Protein AF-A0A2D8WUT1-F1 (afdb_monomer)

Sequence (95 aa):
MRGWWVISVLALAGCGVNQGVNPNYQFGANAYGKYRATREVALVSNGAGATTIPVARPFQAPTPAQIAGRNPVPVPPTMKAGGGLQIVRTAPAPR

Radius of gyration: 26.47 Å; Cα contacts (8 Å, |Δi|>4): 30; chains: 1; bounding box: 83×28×52 Å

Mean predicted aligned error: 17.65 Å

Solvent-accessible surface area (backbone atoms only — not comparable to full-atom values): 6424 Å² total; per-residue (Å²): 114,72,68,58,55,52,52,54,52,52,51,58,70,54,62,60,74,62,60,53,94,54,70,86,60,41,90,46,99,44,70,46,32,52,49,49,54,52,30,52,52,14,64,78,66,78,45,87,56,75,86,75,79,66,65,82,68,64,93,77,62,76,50,72,77,69,66,67,60,64,86,77,67,78,82,54,90,86,57,62,94,78,71,81,77,79,82,79,78,77,75,82,80,85,131

pLDDT: mean 72.56, std 11.23, range [54.81, 93.0]

Structure (mmCIF, N/CA/C/O backbone):
data_AF-A0A2D8WUT1-F1
#
_entry.id   AF-A0A2D8WUT1-F1
#
loop_
_atom_site.group_PDB
_atom_site.id
_atom_site.type_symbol
_atom_site.label_atom_id
_atom_site.label_alt_id
_atom_site.label_comp_id
_atom_site.label_asym_id
_atom_site.label_entity_id
_atom_site.label_seq_id
_atom_site.pdbx_PDB_ins_code
_atom_site.Cartn_x
_atom_site.Cartn_y
_atom_site.Cartn_z
_atom_site.occupancy
_atom_site.B_iso_or_equiv
_atom_site.auth_seq_id
_atom_site.auth_comp_id
_atom_site.auth_asym_id
_atom_site.auth_atom_id
_atom_site.pdbx_PDB_model_num
ATOM 1 N N . MET 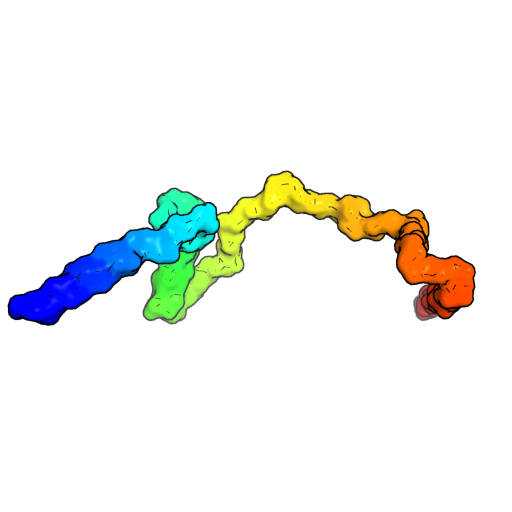A 1 1 ? -37.495 18.844 4.236 1.00 64.00 1 MET A N 1
ATOM 2 C CA . MET A 1 1 ? -37.713 18.337 2.860 1.00 64.00 1 MET A CA 1
ATOM 3 C C . MET A 1 1 ? -36.521 18.637 1.949 1.00 64.00 1 MET A C 1
ATOM 5 O O . MET A 1 1 ? -35.773 17.720 1.658 1.00 64.00 1 MET A O 1
ATOM 9 N N . ARG A 1 2 ? -36.257 19.894 1.557 1.00 79.38 2 ARG A N 1
ATOM 10 C CA . ARG A 1 2 ? -35.202 20.242 0.575 1.00 79.38 2 ARG A CA 1
ATOM 11 C C . ARG A 1 2 ? -33.766 19.862 0.982 1.00 79.38 2 ARG A C 1
ATOM 13 O O . ARG A 1 2 ? -33.005 19.410 0.141 1.00 79.38 2 ARG A O 1
ATOM 20 N N . GLY A 1 3 ? -33.420 19.971 2.267 1.00 84.44 3 GLY A N 1
ATOM 21 C CA . GLY A 1 3 ? -32.091 19.579 2.763 1.00 84.44 3 GLY A CA 1
ATOM 22 C C . GLY A 1 3 ? -31.800 18.077 2.658 1.00 84.44 3 GLY A C 1
ATOM 23 O O . GLY A 1 3 ? -30.676 17.694 2.365 1.00 84.44 3 GLY A O 1
ATOM 24 N N . TRP A 1 4 ? -32.821 17.228 2.810 1.00 89.25 4 TRP A N 1
ATOM 25 C CA . TRP A 1 4 ? -32.667 15.776 2.667 1.00 89.25 4 TRP A CA 1
ATOM 26 C C . TRP A 1 4 ? -32.363 15.391 1.219 1.00 89.25 4 TRP A C 1
ATOM 28 O O . TRP A 1 4 ? -31.469 14.593 0.976 1.00 89.25 4 TRP A O 1
ATOM 38 N N . TRP A 1 5 ? -33.021 16.047 0.260 1.00 88.19 5 TRP A N 1
ATOM 39 C CA . TRP A 1 5 ? -32.725 15.882 -1.164 1.00 88.19 5 TRP A CA 1
ATOM 40 C C . TRP A 1 5 ? -31.289 16.276 -1.515 1.00 88.19 5 TRP A C 1
ATOM 42 O O . TRP A 1 5 ? -30.618 15.552 -2.243 1.00 88.19 5 TRP A O 1
ATOM 52 N N . VAL A 1 6 ? -30.795 17.388 -0.965 1.00 89.44 6 VAL A N 1
ATOM 53 C CA . VAL A 1 6 ? -29.411 17.836 -1.188 1.00 89.44 6 VAL A CA 1
ATOM 54 C C . VAL A 1 6 ? -28.408 16.816 -0.639 1.00 89.44 6 VAL A C 1
ATOM 56 O O . VAL A 1 6 ? -27.473 16.448 -1.347 1.00 89.44 6 VAL A O 1
ATOM 59 N N . ILE A 1 7 ? -28.632 16.297 0.572 1.00 85.88 7 ILE A N 1
ATOM 60 C CA . ILE A 1 7 ? -27.766 15.276 1.184 1.00 85.88 7 ILE A CA 1
ATOM 61 C C . ILE A 1 7 ? -27.780 13.975 0.371 1.00 85.88 7 ILE A C 1
ATOM 63 O O . ILE A 1 7 ? -26.716 13.418 0.110 1.00 85.88 7 ILE A O 1
ATOM 67 N N . SER A 1 8 ? -28.947 13.509 -0.083 1.00 83.94 8 SER A N 1
ATOM 68 C CA . SER A 1 8 ? -29.048 12.299 -0.910 1.00 83.94 8 SER A CA 1
ATOM 69 C C . SER A 1 8 ? -28.322 12.440 -2.252 1.00 83.94 8 SER A C 1
ATOM 71 O O . SER A 1 8 ? -27.619 11.518 -2.660 1.00 83.94 8 SER A O 1
ATOM 73 N N . VAL A 1 9 ? -28.431 13.594 -2.918 1.00 83.25 9 VAL A N 1
ATOM 74 C CA . VAL A 1 9 ? -27.737 13.859 -4.191 1.00 83.25 9 VAL A CA 1
ATOM 75 C C . VAL A 1 9 ? -26.220 13.928 -3.997 1.00 83.25 9 VAL A C 1
ATOM 77 O O . VAL A 1 9 ? -25.480 13.330 -4.775 1.00 83.25 9 VAL A O 1
ATOM 80 N N . LEU A 1 10 ? -25.746 14.594 -2.939 1.00 80.38 10 LEU A N 1
ATOM 81 C CA . LEU A 1 10 ? -24.318 14.648 -2.597 1.00 80.38 10 LEU A CA 1
ATOM 82 C C . LEU A 1 10 ? -23.760 13.261 -2.241 1.00 80.38 10 LEU A C 1
ATOM 84 O O . LEU A 1 10 ? -22.654 12.922 -2.657 1.00 80.38 10 LEU A O 1
ATOM 88 N N . ALA A 1 11 ? -24.530 12.443 -1.517 1.00 79.44 11 ALA A N 1
ATOM 89 C CA . ALA A 1 11 ? -24.140 11.079 -1.168 1.00 79.44 11 ALA A CA 1
ATOM 90 C C . ALA A 1 11 ? -24.027 10.171 -2.404 1.00 79.44 11 ALA A C 1
ATOM 92 O O . ALA A 1 11 ? -23.060 9.420 -2.513 1.00 79.44 11 ALA A O 1
ATOM 93 N N . LEU A 1 12 ? -24.961 10.273 -3.360 1.00 74.62 12 LEU A N 1
ATOM 94 C CA . LEU A 1 12 ? -24.879 9.552 -4.636 1.00 74.62 12 LEU A CA 1
ATOM 95 C C . LEU A 1 12 ? -23.716 10.043 -5.509 1.00 74.62 12 LEU A C 1
ATOM 97 O O . LEU A 1 12 ? -22.997 9.219 -6.064 1.00 74.62 12 LEU A O 1
ATOM 101 N N . ALA A 1 13 ? -23.494 11.357 -5.602 1.00 72.62 13 ALA A N 1
ATOM 102 C CA . ALA A 1 13 ? -22.403 11.928 -6.397 1.00 72.62 13 ALA A CA 1
ATOM 103 C C . ALA A 1 13 ? -21.006 11.619 -5.820 1.00 72.62 13 ALA A C 1
ATOM 105 O O . ALA A 1 13 ? -20.037 11.511 -6.567 1.00 72.62 13 ALA A O 1
ATOM 106 N N . GLY A 1 14 ? -20.892 11.461 -4.496 1.00 65.38 14 GLY A N 1
ATOM 107 C CA . GLY A 1 14 ? -19.656 11.052 -3.821 1.00 65.38 14 GLY A CA 1
ATOM 108 C C . GLY A 1 14 ? -19.428 9.536 -3.784 1.00 65.38 14 GLY A C 1
ATOM 109 O O . GLY A 1 14 ? -18.320 9.086 -3.466 1.00 65.38 14 GLY A O 1
ATOM 110 N N . CYS A 1 15 ? -20.447 8.736 -4.109 1.00 64.94 15 CYS A N 1
ATOM 111 C CA . CYS A 1 15 ? -20.360 7.282 -4.109 1.00 64.94 15 CYS A CA 1
ATOM 112 C C . CYS A 1 15 ? -19.475 6.818 -5.277 1.00 64.94 15 CYS A C 1
ATOM 114 O O . CYS A 1 15 ? -19.891 6.813 -6.429 1.00 64.94 15 CYS A O 1
ATOM 116 N N . GLY A 1 16 ? -18.223 6.460 -4.979 1.00 59.88 16 GLY A N 1
ATOM 117 C CA . GLY A 1 16 ? -17.281 5.907 -5.962 1.00 59.88 16 GLY A CA 1
ATOM 118 C C . GLY A 1 16 ? -16.100 6.806 -6.335 1.00 59.88 16 GLY A C 1
ATOM 119 O O . GLY A 1 16 ? -15.170 6.325 -6.974 1.00 59.88 16 GLY A O 1
ATOM 120 N N . VAL A 1 17 ? -16.044 8.063 -5.875 1.00 58.94 17 VAL A N 1
ATOM 121 C CA . VAL A 1 17 ? -14.929 8.984 -6.204 1.00 58.94 17 VAL A CA 1
ATOM 122 C C . VAL A 1 17 ? -13.587 8.497 -5.630 1.00 58.94 17 VAL A C 1
ATOM 124 O O . VAL A 1 17 ? -12.535 8.689 -6.231 1.00 58.94 17 VAL A O 1
ATOM 127 N N . ASN A 1 18 ? -13.623 7.780 -4.503 1.00 56.22 18 ASN A N 1
ATOM 128 C CA . ASN A 1 18 ? -12.444 7.136 -3.910 1.00 56.22 18 ASN A CA 1
ATOM 129 C C . ASN A 1 18 ? -12.162 5.721 -4.456 1.00 56.22 18 ASN A C 1
ATOM 131 O O . ASN A 1 18 ? -11.201 5.088 -4.027 1.00 56.22 18 ASN A O 1
ATOM 135 N N . GLN A 1 19 ? -12.972 5.211 -5.392 1.00 56.38 19 GLN A N 1
ATOM 136 C CA . GLN A 1 19 ? -12.812 3.876 -5.984 1.00 56.38 19 GLN A CA 1
ATOM 137 C C . GLN A 1 19 ? -12.089 3.903 -7.334 1.00 56.38 19 GLN A C 1
ATOM 139 O O . GLN A 1 19 ? -12.370 3.097 -8.218 1.00 56.38 19 GLN A O 1
ATOM 144 N N . GLY A 1 20 ? -11.131 4.818 -7.503 1.00 58.78 20 GLY A N 1
ATOM 145 C CA . GLY A 1 20 ? -10.258 4.801 -8.673 1.00 58.78 20 GLY A CA 1
ATOM 146 C C . GLY A 1 20 ? -9.622 3.420 -8.903 1.00 58.78 20 GLY A C 1
ATOM 147 O O . GLY A 1 20 ? -9.480 2.605 -7.987 1.00 58.78 20 GLY A O 1
ATOM 148 N N . VAL A 1 21 ? -9.180 3.167 -10.137 1.00 59.12 21 VAL A N 1
ATOM 149 C CA . VAL A 1 21 ? -8.540 1.895 -10.539 1.00 59.12 21 VAL A CA 1
ATOM 150 C C . VAL A 1 21 ? -7.223 1.637 -9.791 1.00 59.12 21 VAL A C 1
ATOM 152 O O . VAL A 1 21 ? -6.656 0.556 -9.887 1.00 59.12 21 VAL A O 1
ATOM 155 N N . ASN A 1 22 ? -6.716 2.621 -9.039 1.00 59.28 22 ASN A N 1
ATOM 156 C CA . ASN A 1 22 ? -5.549 2.454 -8.190 1.00 59.28 22 ASN A CA 1
ATOM 157 C C . ASN A 1 22 ? -5.940 1.684 -6.908 1.00 59.28 22 ASN A C 1
ATOM 159 O O . ASN A 1 22 ? -6.594 2.249 -6.022 1.00 59.28 22 ASN A O 1
ATOM 163 N N . PRO A 1 23 ? -5.502 0.420 -6.767 1.00 62.00 23 PRO A N 1
ATOM 164 C CA . PRO A 1 23 ? -5.918 -0.461 -5.679 1.00 62.00 23 PRO A CA 1
ATOM 165 C C . PRO A 1 23 ? -5.453 0.012 -4.292 1.00 62.00 23 PRO A C 1
ATOM 167 O O . PRO A 1 23 ? -5.973 -0.474 -3.291 1.00 62.00 23 PRO A O 1
ATOM 170 N N . ASN A 1 24 ? -4.529 0.980 -4.202 1.00 60.41 24 ASN A N 1
ATOM 171 C CA . ASN A 1 24 ? -4.104 1.567 -2.925 1.00 60.41 24 ASN A CA 1
ATOM 172 C C . ASN A 1 24 ? -5.196 2.430 -2.263 1.00 60.41 24 ASN A C 1
ATOM 174 O O . ASN A 1 24 ? -5.185 2.606 -1.048 1.00 60.41 24 ASN A O 1
ATOM 178 N N . TYR A 1 25 ? -6.151 2.970 -3.027 1.00 63.34 25 TYR A N 1
ATOM 179 C CA . TYR A 1 25 ? -7.245 3.777 -2.464 1.00 63.34 25 TYR A CA 1
ATOM 180 C C . TYR A 1 25 ? -8.466 2.938 -2.066 1.00 63.34 25 TYR A C 1
ATOM 182 O O . TYR A 1 25 ? -9.352 3.431 -1.366 1.00 63.34 25 TYR A O 1
ATOM 190 N N . GLN A 1 26 ? -8.487 1.655 -2.437 1.00 67.25 26 GLN A N 1
ATOM 191 C CA . GLN A 1 26 ? -9.569 0.732 -2.112 1.00 67.25 26 GLN A CA 1
ATOM 192 C C . GLN A 1 26 ? -9.387 0.147 -0.703 1.00 67.25 26 GLN A C 1
ATOM 194 O O . GLN A 1 26 ? -8.324 -0.363 -0.349 1.00 67.25 26 GLN A O 1
ATOM 199 N N . PHE A 1 27 ? -10.447 0.175 0.106 1.00 65.62 27 PHE A N 1
ATOM 200 C CA . PHE A 1 27 ? -10.497 -0.505 1.406 1.00 65.62 27 PHE A CA 1
ATOM 201 C C . PHE A 1 27 ? -10.843 -1.988 1.218 1.00 65.62 27 PHE A C 1
ATOM 203 O O . PHE A 1 27 ? -11.919 -2.450 1.587 1.00 65.62 27 PHE A O 1
ATOM 210 N N . GLY A 1 28 ? -9.943 -2.728 0.574 1.00 71.00 28 GLY A N 1
ATOM 211 C CA . GLY A 1 28 ? -10.088 -4.171 0.384 1.00 71.00 28 GLY A CA 1
ATOM 212 C C . GLY A 1 28 ? -9.566 -4.975 1.577 1.00 71.00 28 GLY A C 1
ATOM 213 O O . GLY A 1 28 ? -8.708 -4.511 2.324 1.00 71.00 28 GLY A O 1
ATOM 214 N N . ALA A 1 29 ? -9.997 -6.231 1.704 1.00 75.81 29 ALA A N 1
ATOM 215 C CA . ALA A 1 29 ? -9.485 -7.190 2.696 1.00 75.81 29 ALA A CA 1
ATOM 216 C C . ALA A 1 29 ? -8.063 -7.723 2.375 1.00 75.81 29 ALA A C 1
ATOM 218 O O . ALA A 1 29 ? -7.697 -8.830 2.763 1.00 75.81 29 ALA A O 1
ATOM 219 N N . ASN A 1 30 ? -7.260 -6.959 1.631 1.00 76.69 30 ASN A N 1
ATOM 220 C CA . ASN A 1 30 ? -5.903 -7.327 1.230 1.00 76.69 30 ASN A CA 1
ATOM 221 C C . ASN A 1 30 ? -4.863 -6.882 2.282 1.00 76.69 30 ASN A C 1
ATOM 223 O O . ASN A 1 30 ? -5.176 -6.167 3.238 1.00 76.69 30 ASN A O 1
ATOM 227 N N . ALA A 1 31 ? -3.603 -7.302 2.115 1.00 81.75 31 ALA A N 1
ATOM 228 C CA . ALA A 1 31 ? -2.528 -6.987 3.062 1.00 81.75 31 ALA A CA 1
ATOM 229 C C . ALA A 1 31 ? -2.349 -5.470 3.282 1.00 81.75 31 ALA A C 1
ATOM 231 O O . ALA A 1 31 ? -2.127 -5.031 4.411 1.00 81.75 31 ALA A O 1
ATOM 232 N N . TYR A 1 32 ? -2.506 -4.669 2.224 1.00 79.44 32 TYR A N 1
ATOM 233 C CA . TYR A 1 32 ? -2.435 -3.210 2.296 1.00 79.44 32 TYR A CA 1
ATOM 234 C C . TYR A 1 32 ? -3.610 -2.597 3.067 1.00 79.44 32 TYR A C 1
ATOM 236 O O . TYR A 1 32 ? -3.400 -1.725 3.908 1.00 79.44 32 TYR A O 1
ATOM 244 N N . GLY A 1 33 ? -4.831 -3.091 2.861 1.00 81.50 33 GLY A N 1
ATOM 245 C CA . GLY A 1 33 ? -6.012 -2.668 3.611 1.00 81.50 33 GLY A CA 1
ATOM 246 C C . GLY A 1 33 ? -5.880 -2.953 5.106 1.00 81.50 33 GLY A C 1
ATOM 247 O O . GLY A 1 33 ? -6.191 -2.087 5.924 1.00 81.50 33 GLY A O 1
ATOM 248 N N . LYS A 1 34 ? -5.315 -4.113 5.472 1.00 85.25 34 LYS A N 1
ATOM 249 C CA . LYS A 1 34 ? -5.005 -4.444 6.872 1.00 85.25 34 LYS A CA 1
ATOM 250 C C . LYS A 1 34 ? -3.958 -3.496 7.466 1.00 85.25 34 LYS A C 1
ATOM 252 O O . LYS A 1 34 ? -4.181 -2.960 8.546 1.00 85.25 34 LYS A O 1
ATOM 257 N N . TYR A 1 35 ? -2.861 -3.242 6.747 1.00 85.56 35 TYR A N 1
ATOM 258 C CA . TYR A 1 35 ? -1.845 -2.259 7.147 1.00 85.56 35 TYR A CA 1
ATOM 259 C C . TYR A 1 35 ? -2.451 -0.870 7.383 1.00 85.56 35 TYR A C 1
ATOM 261 O O . TYR A 1 35 ? -2.205 -0.257 8.423 1.00 85.56 35 TYR A O 1
ATOM 269 N N . ARG A 1 36 ? -3.274 -0.394 6.441 1.00 83.69 36 ARG A N 1
ATOM 270 C CA . ARG A 1 36 ? -3.932 0.910 6.532 1.00 83.69 36 ARG A CA 1
ATOM 271 C C . ARG A 1 36 ? -4.822 0.982 7.767 1.00 83.69 36 ARG A C 1
ATOM 273 O O . ARG A 1 36 ? -4.657 1.904 8.553 1.00 83.69 36 ARG A O 1
ATOM 280 N N . ALA A 1 37 ? -5.694 -0.004 7.980 1.00 86.62 37 ALA A N 1
ATOM 281 C CA . ALA A 1 37 ? -6.579 -0.042 9.144 1.00 86.62 37 ALA A CA 1
ATOM 282 C C . ALA A 1 37 ? -5.797 -0.010 10.470 1.00 86.62 37 ALA A C 1
ATOM 284 O O . ALA A 1 37 ? -6.116 0.784 11.352 1.00 86.62 37 ALA A O 1
ATOM 285 N N . THR A 1 38 ? -4.730 -0.807 10.597 1.00 87.88 38 THR A N 1
ATOM 286 C CA . THR A 1 38 ? -3.863 -0.785 11.788 1.00 87.88 38 THR A CA 1
ATOM 287 C C . THR A 1 38 ? -3.200 0.579 11.990 1.00 87.88 38 THR A C 1
ATOM 289 O O . THR A 1 38 ? -3.088 1.047 13.122 1.00 87.88 38 THR A O 1
ATOM 292 N N . ARG A 1 39 ? -2.782 1.242 10.908 1.00 86.81 39 ARG A N 1
ATOM 293 C CA . ARG A 1 39 ? -2.167 2.570 10.976 1.00 86.81 39 ARG A CA 1
ATOM 294 C C . ARG A 1 39 ? -3.163 3.651 11.395 1.00 86.81 39 ARG A C 1
ATOM 296 O O . ARG A 1 39 ? -2.803 4.475 12.225 1.00 86.81 39 ARG A O 1
ATOM 303 N N . GLU A 1 40 ? -4.390 3.628 10.880 1.00 88.38 40 GLU A N 1
ATOM 304 C CA . GLU A 1 40 ? -5.443 4.568 11.298 1.00 88.38 40 GLU A CA 1
ATOM 305 C C . GLU A 1 40 ? -5.758 4.413 12.792 1.00 88.38 40 GLU A C 1
ATOM 307 O O . GLU A 1 40 ? -5.806 5.401 13.521 1.00 88.38 40 GLU A O 1
ATOM 312 N N . VAL A 1 41 ? -5.875 3.173 13.285 1.00 90.38 41 VAL A N 1
ATOM 313 C CA . VAL A 1 41 ? -6.077 2.913 14.721 1.00 90.38 41 VAL A CA 1
ATOM 314 C C . VAL A 1 41 ? -4.918 3.466 15.546 1.00 90.38 41 VAL A C 1
ATOM 316 O O . VAL A 1 41 ? -5.153 4.121 16.559 1.00 90.38 41 VAL A O 1
ATOM 319 N N . ALA A 1 42 ? -3.673 3.253 15.115 1.00 91.19 42 ALA A N 1
ATOM 320 C CA . ALA A 1 42 ? -2.504 3.769 15.821 1.00 91.19 42 ALA A CA 1
ATOM 321 C C . ALA A 1 42 ? -2.461 5.307 15.828 1.00 91.19 42 ALA A C 1
ATOM 323 O O . ALA A 1 42 ? -2.176 5.899 16.864 1.00 91.19 42 ALA A O 1
ATOM 324 N N . LEU A 1 43 ? -2.812 5.955 14.712 1.00 88.00 43 LEU A N 1
ATOM 325 C CA . LEU A 1 43 ? -2.873 7.417 14.609 1.00 88.00 43 LEU A CA 1
ATOM 326 C C . LEU A 1 43 ? -3.936 8.015 15.538 1.00 88.00 43 LEU A C 1
ATOM 328 O O . LEU A 1 43 ? -3.664 8.999 16.218 1.00 88.00 43 LEU A O 1
ATOM 332 N N . VAL A 1 44 ? -5.125 7.411 15.605 1.00 92.50 44 VAL A N 1
ATOM 333 C CA . VAL A 1 44 ? -6.228 7.901 16.453 1.00 92.50 44 VAL A CA 1
ATOM 334 C C . VAL A 1 44 ? -5.979 7.621 17.938 1.00 92.50 44 VAL A C 1
ATOM 336 O O . VAL A 1 44 ? -6.398 8.397 18.792 1.00 92.50 44 VAL A O 1
ATOM 339 N N . SER A 1 45 ? -5.281 6.532 18.261 1.00 93.00 45 SER A N 1
ATOM 340 C CA . SER A 1 45 ? -4.992 6.141 19.647 1.00 93.00 45 SER A CA 1
ATOM 341 C C . SER A 1 45 ? -3.657 6.667 20.191 1.00 93.00 45 SER A C 1
ATOM 343 O O . SER A 1 45 ? -3.315 6.347 21.327 1.00 93.00 45 SER A O 1
ATOM 345 N N . ASN A 1 46 ? -2.896 7.456 19.416 1.00 87.06 46 ASN A N 1
ATOM 346 C CA . ASN A 1 46 ? -1.498 7.813 19.718 1.00 87.06 46 ASN A CA 1
ATOM 347 C C . ASN A 1 46 ? -0.611 6.584 20.028 1.00 87.06 46 ASN A C 1
ATOM 349 O O . ASN A 1 46 ? 0.324 6.645 20.827 1.00 87.06 46 ASN A O 1
ATOM 353 N N . GLY A 1 47 ? -0.918 5.451 19.397 1.00 87.75 47 GLY A N 1
ATOM 354 C CA . GLY A 1 47 ? -0.178 4.202 19.525 1.00 87.75 47 GLY A CA 1
ATOM 355 C C . GLY A 1 47 ? 0.985 4.091 18.536 1.00 87.75 47 GLY A C 1
ATOM 356 O O . GLY A 1 47 ? 1.117 4.864 17.586 1.00 87.75 47 GLY A O 1
ATOM 357 N N . ALA A 1 48 ? 1.826 3.074 18.726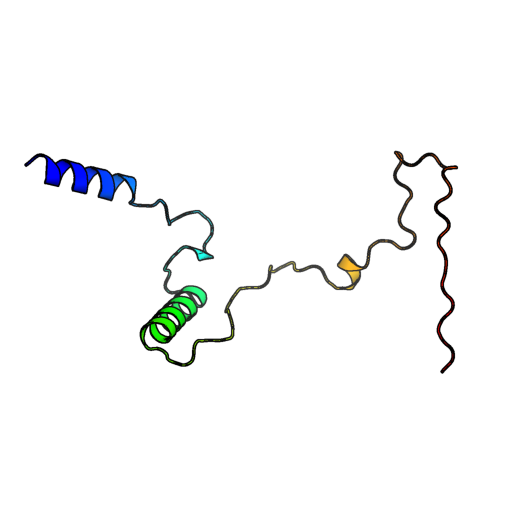 1.00 83.94 48 ALA A N 1
ATOM 358 C CA . ALA A 1 48 ? 2.887 2.756 17.775 1.00 83.94 48 ALA A CA 1
ATOM 359 C C . ALA A 1 48 ? 2.288 2.271 16.440 1.00 83.94 48 ALA A C 1
ATOM 361 O O . ALA A 1 48 ? 1.566 1.276 16.385 1.00 83.94 48 ALA A O 1
ATOM 362 N N . GLY A 1 49 ? 2.585 2.989 15.356 1.00 81.00 49 GLY A N 1
ATOM 363 C CA . GLY A 1 49 ? 2.088 2.673 14.018 1.00 81.00 49 GLY A CA 1
ATOM 364 C C . GLY A 1 49 ? 2.871 1.561 13.321 1.00 81.00 49 GLY A C 1
ATOM 365 O O . GLY A 1 49 ? 4.067 1.381 13.543 1.00 81.00 49 GLY A O 1
ATOM 366 N N . ALA A 1 50 ? 2.207 0.846 12.410 1.00 77.12 50 ALA A N 1
ATOM 367 C CA . ALA A 1 50 ? 2.878 -0.091 11.513 1.00 77.12 50 ALA A CA 1
ATOM 368 C C . ALA A 1 50 ? 3.905 0.649 10.631 1.00 77.12 50 ALA A C 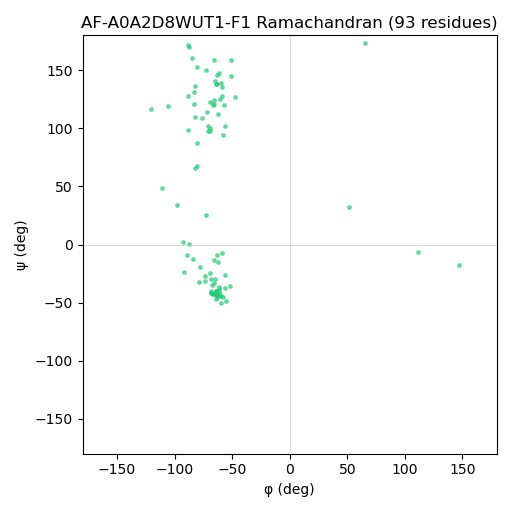1
ATOM 370 O O . ALA A 1 50 ? 3.564 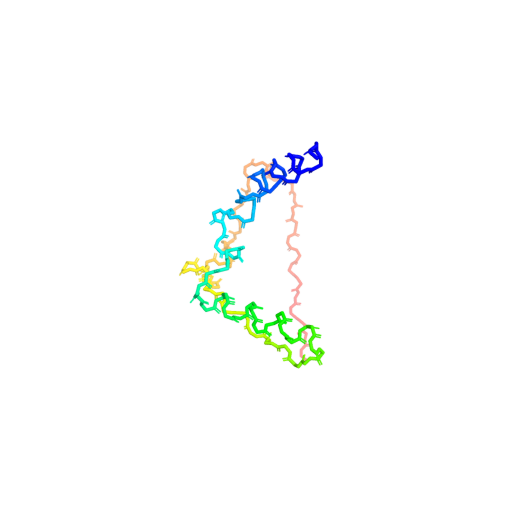1.601 9.923 1.00 77.12 50 ALA A O 1
ATOM 371 N N . THR A 1 51 ? 5.163 0.201 10.657 1.00 78.62 51 THR A N 1
ATOM 372 C CA . THR A 1 51 ? 6.289 0.858 9.965 1.00 78.62 51 THR A CA 1
ATOM 373 C C . THR A 1 51 ? 6.529 0.332 8.553 1.00 78.62 51 THR A C 1
ATOM 375 O O . THR A 1 51 ? 7.084 1.037 7.716 1.00 78.62 51 THR A O 1
ATOM 378 N N . THR A 1 52 ? 6.097 -0.897 8.268 1.00 80.25 52 THR A N 1
ATOM 379 C CA . THR A 1 52 ? 6.340 -1.560 6.982 1.00 80.25 52 THR A CA 1
ATOM 380 C C . THR A 1 52 ? 5.070 -1.577 6.148 1.00 80.25 52 THR A C 1
ATOM 382 O O . THR A 1 52 ? 4.067 -2.166 6.549 1.00 80.25 52 THR A O 1
ATOM 385 N N . ILE A 1 53 ? 5.124 -0.944 4.976 1.00 79.19 53 ILE A N 1
ATOM 386 C CA . ILE A 1 53 ? 4.015 -0.923 4.022 1.00 79.19 53 ILE A CA 1
ATOM 387 C C . ILE A 1 53 ? 4.067 -2.210 3.189 1.00 79.19 53 ILE A C 1
ATOM 389 O O . ILE A 1 53 ? 5.064 -2.435 2.498 1.00 79.19 53 ILE A O 1
ATOM 393 N N . PRO A 1 54 ? 3.016 -3.046 3.191 1.00 73.81 54 PRO A N 1
ATOM 394 C CA . PRO A 1 54 ? 2.955 -4.243 2.364 1.00 73.81 54 PRO A CA 1
ATOM 395 C C . PRO A 1 54 ? 2.554 -3.849 0.936 1.00 73.81 54 PRO A C 1
ATOM 397 O O . PRO A 1 54 ? 1.449 -4.132 0.476 1.00 73.81 54 PRO A O 1
ATOM 400 N N . VAL A 1 55 ? 3.446 -3.139 0.244 1.00 69.50 55 VAL A N 1
ATOM 401 C CA . VAL A 1 55 ? 3.326 -2.890 -1.195 1.00 69.50 55 VAL A CA 1
ATOM 402 C C . VAL A 1 55 ? 4.011 -4.042 -1.918 1.00 69.50 55 VAL A C 1
ATOM 404 O O . VAL A 1 55 ? 5.177 -4.342 -1.657 1.00 69.50 55 VAL A O 1
ATOM 407 N N . ALA A 1 56 ? 3.312 -4.674 -2.859 1.00 62.09 56 ALA A N 1
ATOM 408 C CA . ALA A 1 56 ? 3.984 -5.491 -3.857 1.00 62.09 56 ALA A CA 1
ATOM 409 C C . ALA A 1 56 ? 4.905 -4.567 -4.664 1.00 62.09 56 ALA A C 1
ATOM 411 O O . ALA A 1 56 ? 4.430 -3.685 -5.380 1.00 62.09 56 ALA A O 1
ATOM 412 N N . ARG A 1 57 ? 6.229 -4.736 -4.534 1.00 59.00 57 ARG A N 1
ATOM 413 C CA . ARG A 1 57 ? 7.172 -4.114 -5.475 1.00 59.00 57 ARG A CA 1
ATOM 414 C C . ARG A 1 57 ? 6.713 -4.462 -6.898 1.00 59.00 57 ARG A C 1
ATOM 416 O O . ARG A 1 57 ? 6.210 -5.574 -7.083 1.00 59.00 57 ARG A O 1
ATOM 423 N N . PRO A 1 58 ? 6.867 -3.563 -7.889 1.00 58.00 58 PRO A N 1
ATOM 424 C CA . PRO A 1 58 ? 6.580 -3.914 -9.272 1.00 58.00 58 PRO A CA 1
ATOM 425 C C . PRO A 1 58 ? 7.250 -5.252 -9.585 1.00 58.00 58 PRO A C 1
ATOM 427 O O . PRO A 1 58 ? 8.442 -5.412 -9.315 1.00 58.00 58 PRO A O 1
ATOM 430 N N . PHE A 1 59 ? 6.487 -6.218 -10.102 1.00 60.62 59 PHE A N 1
ATOM 431 C CA . PHE A 1 59 ? 7.016 -7.551 -10.414 1.00 60.62 59 PHE A CA 1
ATOM 432 C C 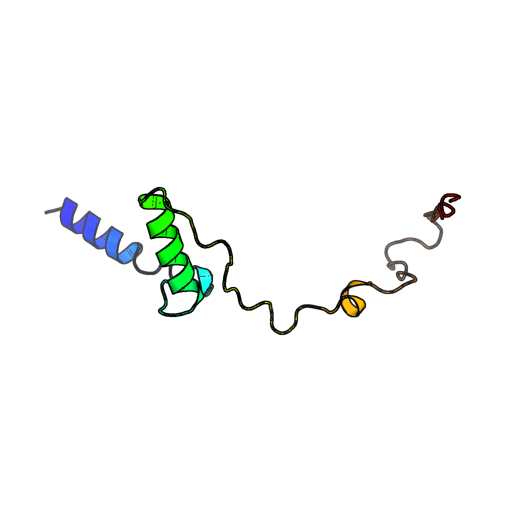. PHE A 1 59 ? 8.218 -7.473 -11.369 1.00 60.62 59 PHE A C 1
ATOM 434 O O . PHE A 1 59 ? 9.091 -8.334 -11.322 1.00 60.62 59 PHE A O 1
ATOM 441 N N . GLN A 1 60 ? 8.296 -6.411 -12.182 1.00 69.94 60 GLN A N 1
ATOM 442 C CA . GLN A 1 60 ? 9.440 -6.081 -13.032 1.00 69.94 60 GLN A CA 1
ATOM 443 C C . GLN A 1 60 ? 10.192 -4.826 -12.560 1.00 69.94 60 GLN A C 1
ATOM 445 O O . GLN A 1 60 ? 10.458 -3.920 -13.350 1.00 69.94 60 GLN A O 1
ATOM 450 N N . ALA A 1 61 ? 10.529 -4.726 -11.272 1.00 73.44 61 ALA A N 1
ATOM 451 C CA . ALA A 1 61 ? 11.493 -3.713 -10.847 1.00 73.44 61 ALA A CA 1
ATOM 452 C C . ALA A 1 61 ? 12.826 -3.938 -11.599 1.00 73.44 61 ALA A C 1
ATOM 454 O O . ALA A 1 61 ? 13.327 -5.068 -11.594 1.00 73.44 61 ALA A O 1
ATOM 455 N N . PRO A 1 62 ? 13.397 -2.912 -12.258 1.00 76.06 62 PRO A N 1
ATOM 456 C CA . PRO A 1 62 ? 14.614 -3.086 -13.031 1.00 76.06 62 PRO A CA 1
ATOM 457 C C . PRO A 1 62 ? 15.777 -3.473 -12.116 1.00 76.06 62 PRO A C 1
ATOM 459 O O . PRO A 1 62 ? 15.938 -2.940 -11.016 1.00 76.06 62 PRO A O 1
ATOM 462 N N . THR A 1 63 ? 16.596 -4.416 -12.570 1.00 83.50 63 THR A N 1
ATOM 463 C CA . THR A 1 63 ? 17.813 -4.813 -11.862 1.00 83.50 63 THR A CA 1
ATOM 464 C C . 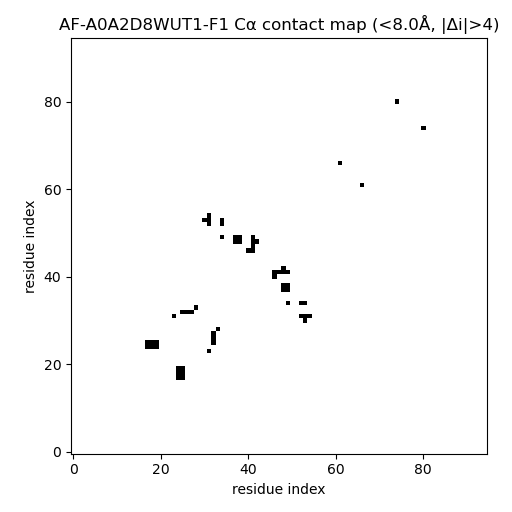THR A 1 63 ? 18.815 -3.654 -11.842 1.00 83.50 63 THR A C 1
ATOM 466 O O . THR A 1 63 ? 18.776 -2.791 -12.723 1.00 83.50 63 THR A O 1
ATOM 469 N N . PRO A 1 64 ? 19.783 -3.638 -10.906 1.00 77.81 64 PRO A N 1
ATOM 470 C CA . PRO A 1 64 ? 20.858 -2.646 -10.932 1.00 77.81 64 PRO A CA 1
ATOM 471 C C . PRO A 1 64 ? 21.569 -2.568 -12.293 1.00 77.81 64 PRO A C 1
ATOM 473 O O . PRO A 1 64 ? 21.896 -1.483 -12.759 1.00 77.81 64 PRO A O 1
ATOM 476 N N . ALA A 1 65 ? 21.724 -3.707 -12.976 1.00 77.00 65 ALA A N 1
ATOM 477 C CA . ALA A 1 65 ? 22.300 -3.771 -14.318 1.00 77.00 65 ALA A CA 1
ATOM 478 C C . ALA A 1 65 ? 21.415 -3.105 -15.390 1.00 77.00 65 ALA A C 1
ATOM 480 O O . ALA A 1 65 ? 21.934 -2.484 -16.311 1.00 77.00 65 ALA A O 1
ATOM 481 N N . GLN A 1 66 ? 20.088 -3.195 -15.266 1.00 79.94 66 GLN A N 1
ATOM 482 C CA . GLN A 1 66 ? 19.143 -2.500 -16.149 1.00 79.94 66 GLN A CA 1
ATOM 483 C C . GLN A 1 66 ? 19.089 -0.990 -15.868 1.00 79.94 66 GLN A C 1
ATOM 485 O O . GLN A 1 66 ? 18.805 -0.210 -16.775 1.00 79.94 66 GLN A O 1
ATOM 490 N N . ILE A 1 67 ? 19.389 -0.575 -14.634 1.00 78.69 67 ILE A N 1
ATOM 491 C CA . ILE A 1 67 ? 19.456 0.835 -14.224 1.00 78.69 67 ILE A CA 1
ATOM 492 C C . ILE A 1 67 ? 20.767 1.494 -14.668 1.00 78.69 67 ILE A C 1
ATOM 494 O O . ILE A 1 67 ? 20.765 2.682 -14.976 1.00 78.69 67 ILE A O 1
ATOM 498 N N . ALA A 1 68 ? 21.871 0.742 -14.727 1.00 79.31 68 ALA A N 1
ATOM 499 C CA . ALA A 1 68 ? 23.225 1.266 -14.937 1.00 79.31 68 ALA A CA 1
ATOM 500 C C . ALA A 1 68 ? 23.434 2.067 -16.242 1.00 79.31 68 ALA A C 1
ATOM 502 O O . ALA A 1 68 ? 24.482 2.689 -16.410 1.00 79.31 68 ALA A O 1
ATOM 503 N N . GLY A 1 69 ? 22.446 2.099 -17.144 1.00 70.56 69 GLY A N 1
ATOM 504 C CA . GLY A 1 69 ? 22.538 2.797 -18.421 1.00 70.56 69 GLY A CA 1
ATOM 505 C C . GLY A 1 69 ? 23.602 2.175 -19.331 1.00 70.56 69 GLY A C 1
ATOM 506 O O . GLY A 1 69 ? 24.335 1.263 -18.951 1.00 70.56 69 GLY A O 1
ATOM 507 N N . ARG A 1 70 ? 23.691 2.636 -20.581 1.00 74.75 70 ARG A N 1
ATOM 508 C CA . ARG A 1 70 ? 24.817 2.252 -21.447 1.00 74.75 70 ARG A CA 1
ATOM 509 C C . ARG A 1 70 ? 26.015 3.134 -21.130 1.00 74.75 70 ARG A C 1
ATOM 511 O O . ARG A 1 70 ? 25.868 4.348 -21.029 1.00 74.75 70 ARG A O 1
ATOM 518 N N . ASN A 1 71 ? 27.192 2.524 -21.035 1.00 67.00 71 ASN A N 1
ATOM 519 C CA . ASN A 1 71 ? 28.466 3.227 -20.992 1.00 67.00 71 ASN A CA 1
ATOM 520 C C . ASN A 1 71 ? 29.325 2.768 -22.187 1.00 67.00 71 ASN A C 1
ATOM 522 O O . ASN A 1 71 ? 29.645 1.580 -22.256 1.00 67.00 71 ASN A O 1
ATOM 526 N N . PRO A 1 72 ? 29.677 3.662 -23.129 1.00 75.94 72 PRO A N 1
ATOM 527 C CA . PRO A 1 72 ? 29.358 5.092 -23.149 1.00 75.94 72 PRO A CA 1
ATOM 528 C C . PRO A 1 72 ? 27.880 5.364 -23.465 1.00 75.94 72 PRO A C 1
ATOM 530 O O . PRO A 1 72 ? 27.227 4.600 -24.179 1.00 75.94 72 PRO A O 1
ATOM 533 N N . VAL A 1 73 ? 27.349 6.470 -22.937 1.00 71.56 73 VAL A N 1
ATOM 534 C CA . VAL A 1 73 ? 26.016 6.959 -23.312 1.00 71.56 73 VAL A CA 1
ATOM 535 C C . VAL A 1 73 ? 26.103 7.456 -24.760 1.00 71.56 73 VAL A C 1
ATOM 537 O O . VAL A 1 73 ? 26.938 8.321 -25.035 1.00 71.56 73 VAL A O 1
ATOM 540 N N . PRO A 1 74 ? 25.299 6.930 -25.704 1.00 72.50 74 PRO A N 1
ATOM 541 C CA . PRO A 1 74 ? 25.311 7.413 -27.079 1.00 72.50 74 PRO A CA 1
ATOM 542 C C . PRO A 1 74 ? 24.966 8.902 -27.131 1.00 72.50 74 PRO A C 1
ATOM 544 O O . PRO A 1 74 ? 24.020 9.343 -26.478 1.00 72.50 74 PRO A O 1
ATOM 547 N N . VAL A 1 75 ? 25.716 9.670 -27.921 1.00 71.31 75 VAL A N 1
ATOM 548 C CA . VAL A 1 75 ? 25.430 11.092 -28.133 1.00 71.31 75 VAL A CA 1
ATOM 549 C C . VAL A 1 75 ? 24.087 11.201 -28.866 1.00 71.31 75 VAL A C 1
ATOM 551 O O . VAL A 1 75 ? 23.947 10.617 -29.944 1.00 71.31 75 VAL A O 1
ATOM 554 N N . PRO A 1 76 ? 23.075 11.888 -28.305 1.00 72.88 76 PRO A N 1
ATOM 555 C CA . PRO A 1 76 ? 21.797 12.045 -28.980 1.00 72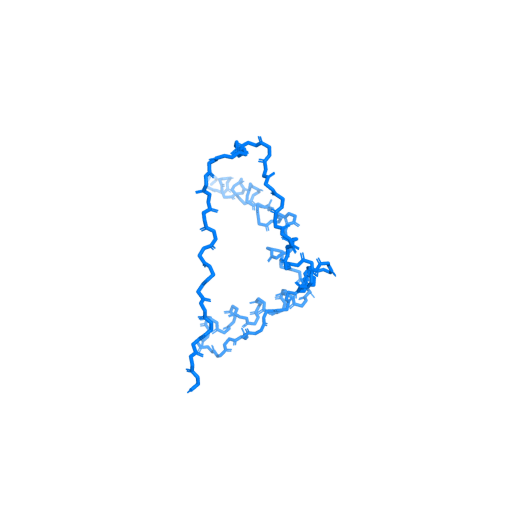.88 76 PRO A CA 1
ATOM 556 C C . PRO A 1 76 ? 21.989 12.838 -30.283 1.00 72.88 76 PRO A C 1
ATOM 558 O O . PRO A 1 76 ? 22.803 13.757 -30.316 1.00 72.88 76 PRO A O 1
ATOM 561 N N . PRO A 1 77 ? 21.225 12.552 -31.351 1.00 70.88 77 PRO A N 1
ATOM 562 C CA . PRO A 1 77 ? 21.376 13.213 -32.654 1.00 70.88 77 PRO A CA 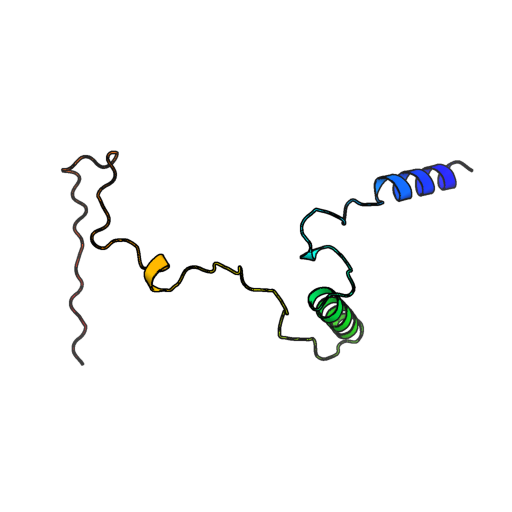1
ATOM 563 C C . PRO A 1 77 ? 21.110 14.729 -32.616 1.00 70.88 77 PRO A C 1
ATOM 565 O O . PRO A 1 77 ? 21.470 15.448 -33.544 1.00 70.88 77 PRO A O 1
ATOM 568 N N . THR A 1 78 ? 20.498 15.229 -31.539 1.00 72.44 78 THR A N 1
ATOM 569 C CA . THR A 1 78 ? 20.315 16.661 -31.265 1.00 72.44 78 THR A CA 1
ATOM 570 C C . THR A 1 78 ? 21.577 17.343 -30.728 1.00 72.44 78 THR A C 1
ATOM 572 O O . THR A 1 78 ? 21.692 18.565 -30.820 1.00 72.44 78 THR A O 1
ATOM 575 N N . MET A 1 79 ? 22.544 16.590 -30.195 1.00 62.69 79 MET A N 1
ATOM 576 C CA . MET A 1 79 ? 23.871 17.103 -29.861 1.00 62.69 79 MET A CA 1
ATOM 577 C C . MET A 1 79 ? 24.727 17.104 -31.126 1.00 62.69 79 MET A C 1
ATOM 579 O O . MET A 1 79 ? 25.131 16.055 -31.626 1.00 62.69 79 MET A O 1
ATOM 583 N N . LYS A 1 80 ? 25.032 18.299 -31.645 1.00 57.44 80 LYS A N 1
ATOM 584 C CA . LYS A 1 80 ? 26.016 18.451 -32.721 1.00 57.44 80 LYS A CA 1
ATOM 585 C C . LYS A 1 80 ? 27.350 17.863 -32.254 1.00 57.44 80 LYS A C 1
ATOM 587 O O . LYS A 1 80 ? 27.910 18.330 -31.261 1.00 57.44 80 LYS A O 1
ATOM 592 N N . ALA A 1 81 ? 27.849 16.860 -32.976 1.00 57.34 81 ALA A N 1
ATOM 593 C CA . ALA A 1 81 ? 29.185 16.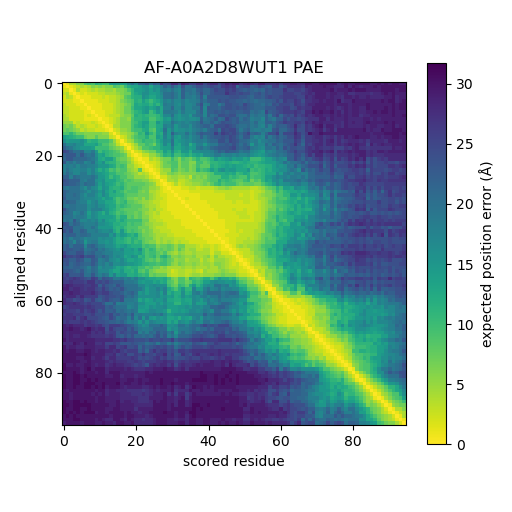301 -32.796 1.00 57.34 81 ALA A CA 1
ATOM 594 C C . ALA A 1 81 ? 30.221 17.423 -32.989 1.00 57.34 81 ALA A C 1
ATOM 596 O O . ALA A 1 81 ? 30.552 17.787 -34.111 1.00 57.34 81 ALA A O 1
ATOM 597 N N . GLY A 1 82 ? 30.637 18.055 -31.891 1.00 56.50 82 GLY A N 1
ATOM 598 C CA . GLY A 1 82 ? 31.498 19.242 -31.909 1.00 56.50 82 GLY A CA 1
ATOM 599 C C . GLY A 1 82 ? 31.233 20.240 -30.779 1.00 56.50 82 GLY A C 1
ATOM 600 O O . GLY A 1 82 ? 32.103 21.050 -30.475 1.00 56.50 82 GLY A O 1
ATOM 601 N N . GLY A 1 83 ? 30.080 20.171 -30.104 1.00 54.81 83 GLY A N 1
ATOM 602 C CA . GLY A 1 83 ? 29.838 20.919 -28.865 1.00 54.81 83 GLY A CA 1
ATOM 603 C C . GLY A 1 83 ? 30.473 20.201 -27.677 1.00 54.81 83 GLY A C 1
ATOM 604 O O . GLY A 1 83 ? 29.834 19.347 -27.070 1.00 54.81 83 GLY A O 1
ATOM 605 N N . GLY A 1 84 ? 31.746 20.487 -27.401 1.00 57.09 84 GLY A N 1
ATOM 606 C CA . GLY A 1 84 ? 32.565 19.776 -26.419 1.00 57.09 84 GLY A CA 1
ATOM 607 C C . GLY A 1 84 ? 31.971 19.744 -25.010 1.00 57.09 84 GLY A C 1
ATOM 608 O O . GLY A 1 84 ? 32.123 20.690 -24.244 1.00 57.09 84 GLY A O 1
ATOM 609 N N . LEU A 1 85 ? 31.377 18.612 -24.634 1.00 58.00 85 LEU A N 1
ATOM 610 C CA . LEU A 1 85 ? 31.225 18.242 -23.233 1.00 58.00 85 LEU A CA 1
ATOM 611 C C . LEU A 1 85 ? 32.495 17.479 -22.830 1.00 58.00 85 LEU A C 1
ATOM 613 O O . LEU A 1 85 ? 32.651 16.300 -23.149 1.00 58.00 85 LEU A O 1
ATOM 617 N N . GLN A 1 86 ? 33.446 18.159 -22.185 1.00 61.03 86 GLN A N 1
ATOM 618 C CA . GLN A 1 86 ? 34.610 17.486 -21.609 1.00 61.03 86 GLN A CA 1
ATOM 619 C C . GLN A 1 86 ? 34.162 16.697 -20.376 1.00 61.03 86 GLN A C 1
ATOM 621 O O . GLN A 1 86 ? 33.748 17.273 -19.372 1.00 61.03 86 GLN A O 1
ATOM 626 N N . ILE A 1 87 ? 34.249 15.368 -20.443 1.00 59.53 87 ILE A N 1
ATOM 627 C CA . ILE A 1 87 ? 34.105 14.515 -19.263 1.00 59.53 87 ILE A CA 1
ATOM 628 C C . ILE A 1 87 ? 35.366 14.717 -18.418 1.00 59.53 87 ILE A C 1
ATOM 630 O O . ILE A 1 87 ? 36.406 14.118 -18.692 1.00 59.53 87 ILE A O 1
ATOM 634 N N . VAL A 1 88 ? 35.289 15.573 -17.398 1.00 60.88 88 VAL A N 1
ATOM 635 C CA . VAL A 1 88 ? 36.347 15.691 -16.389 1.00 60.88 88 VAL A CA 1
ATOM 636 C C . VAL A 1 88 ? 36.337 14.403 -15.569 1.00 60.88 88 VAL A C 1
ATOM 638 O O . VAL A 1 88 ? 35.529 14.230 -14.660 1.00 60.88 88 VAL A O 1
ATOM 641 N N . ARG A 1 89 ? 37.218 13.459 -15.911 1.00 60.94 89 ARG A N 1
ATOM 642 C CA . ARG A 1 89 ? 37.538 12.333 -15.030 1.00 60.94 89 ARG A CA 1
ATOM 643 C C . ARG A 1 89 ? 38.313 12.888 -13.838 1.00 60.94 89 ARG A C 1
ATOM 645 O O . ARG A 1 89 ? 39.509 13.138 -13.948 1.00 60.94 89 ARG A O 1
ATOM 652 N N . THR A 1 90 ? 37.650 13.092 -12.707 1.00 58.16 90 THR A N 1
ATOM 653 C CA . THR A 1 90 ? 38.347 13.290 -11.435 1.00 58.16 90 THR A CA 1
ATOM 654 C C . THR A 1 90 ? 39.079 11.999 -11.074 1.00 58.16 90 THR A C 1
ATOM 656 O O . THR A 1 90 ? 38.494 10.915 -11.060 1.00 58.16 90 THR A O 1
ATOM 659 N N . ALA A 1 91 ? 40.390 12.104 -10.853 1.00 65.44 91 ALA A N 1
ATOM 660 C CA . ALA A 1 91 ? 41.213 10.989 -10.402 1.00 65.44 91 ALA A CA 1
ATOM 661 C C . ALA A 1 91 ? 40.726 10.486 -9.026 1.00 65.44 91 ALA A C 1
ATOM 663 O O . ALA A 1 91 ? 40.244 11.292 -8.224 1.00 65.44 91 ALA A O 1
ATOM 664 N N . PRO A 1 92 ? 40.837 9.178 -8.730 1.00 57.22 92 PRO A N 1
ATOM 665 C CA . PRO A 1 92 ? 40.495 8.658 -7.412 1.00 57.22 92 PRO A CA 1
ATOM 666 C C . PRO A 1 92 ? 41.415 9.263 -6.342 1.00 57.22 92 PRO A C 1
ATOM 668 O O . PRO A 1 92 ? 42.619 9.406 -6.557 1.00 57.22 92 PRO A O 1
ATOM 671 N N . ALA A 1 93 ? 40.831 9.624 -5.196 1.00 58.66 93 ALA A N 1
ATOM 672 C CA . ALA A 1 93 ? 41.552 10.202 -4.067 1.00 58.66 93 ALA A CA 1
ATOM 673 C C . ALA A 1 93 ? 42.641 9.239 -3.544 1.00 58.66 93 ALA A C 1
ATOM 675 O O . ALA A 1 93 ? 42.386 8.030 -3.465 1.00 58.66 93 ALA A O 1
ATOM 676 N N . PRO A 1 94 ? 43.839 9.741 -3.186 1.00 61.06 94 PRO A N 1
ATOM 677 C CA . PRO A 1 94 ? 44.852 8.930 -2.519 1.00 61.06 94 PRO A CA 1
ATOM 678 C C . PRO A 1 94 ? 44.345 8.492 -1.135 1.00 61.06 94 PRO A C 1
ATOM 680 O O . PRO A 1 94 ? 43.649 9.252 -0.461 1.00 61.06 94 PRO A O 1
ATOM 683 N N . ARG A 1 95 ? 44.653 7.243 -0.768 1.00 55.16 95 ARG A N 1
ATOM 684 C CA . ARG A 1 95 ? 44.311 6.634 0.527 1.00 55.16 95 ARG A CA 1
ATOM 685 C C . ARG A 1 95 ? 45.092 7.253 1.675 1.00 55.16 95 ARG A C 1
ATOM 687 O O . ARG A 1 95 ? 46.283 7.557 1.450 1.00 55.16 95 ARG A O 1
#

Secondary structure (DSSP, 8-state):
-HHHHHHHHHHHHHTTTT--S-GGGS--SSHHHHHHHHHHHHHHHTPPPP--------TTPPPHHHHS--SSPPPPTTS-TTS------PPPPP-

Foldseek 3Di:
DVVVVVVVVVVVVPVCPQVPPPCLSDCDPDPQNVLVVQQVVCVVVVHDHDPDHPDDDPPCDDDPVRVVADVVHDDPPVDDPPPDPDPPPDDDDDD